Protein AF-A0A8B1NTK6-F1 (afdb_monomer_lite)

Organism: NCBI:txid1160718

InterPro domains:
  IPR002480 DAHP synthetase, class II [PF01474] (18-106)
  IPR002480 DAHP synthetase, class II [PTHR21337] (19-106)
  IPR013785 Aldolase-type TIM barrel [G3DSA:3.20.20.70] (2-106)

pLDDT: mean 87.65, std 17.11, range [37.69, 98.69]

Radius of gyration: 18.96 Å; chains: 1; bounding box: 53×49×34 Å

Foldseek 3Di:
DDDPDPPPDVPPDPDPPDDDDDWDEEECPDVVQQVVQWDQDPPPRAIARNPTQEYEHEDDPPQLVPPSLVVLLRHPHHYYYDDDPPRDPVNVVSSCCRNPVPPDDD

Sequence (106 aa):
MDRIRALTSPHCQSHVEGDAEFHVSHEALLLDYESALVRTDSDTGRHYAGSGHMVWIGERPGQIDGAHINFAAHIANPVAVKGGPEASADELLALTDIVDPFQEPG

Structure (mmCIF, N/CA/C/O backbone):
data_AF-A0A8B1NTK6-F1
#
_entry.id   AF-A0A8B1NTK6-F1
#
loop_
_atom_site.group_PDB
_atom_site.id
_atom_site.type_symbol
_atom_site.label_atom_id
_atom_site.label_alt_id
_atom_site.label_comp_id
_atom_site.label_asym_id
_atom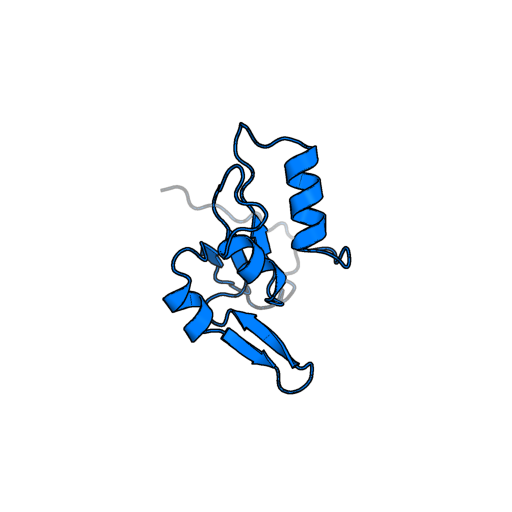_site.label_entity_id
_atom_site.label_seq_id
_atom_site.pdbx_PDB_ins_code
_atom_site.Cartn_x
_atom_site.Cartn_y
_atom_site.Cartn_z
_atom_site.occupancy
_atom_site.B_iso_or_equiv
_atom_site.auth_seq_id
_atom_site.auth_comp_id
_atom_site.auth_asym_id
_atom_site.auth_atom_id
_atom_site.pdbx_PDB_model_num
ATOM 1 N N . MET A 1 1 ? 22.247 33.578 5.296 1.00 40.03 1 MET A N 1
ATOM 2 C CA . MET A 1 1 ? 22.149 32.212 4.740 1.00 40.03 1 MET A CA 1
ATOM 3 C C . MET A 1 1 ? 22.941 31.301 5.657 1.00 40.03 1 MET A C 1
ATOM 5 O O . MET A 1 1 ? 24.139 31.130 5.461 1.00 40.03 1 MET A O 1
ATOM 9 N N . ASP A 1 2 ? 22.284 30.839 6.720 1.00 37.69 2 ASP A N 1
ATOM 10 C CA . ASP A 1 2 ? 22.874 29.956 7.725 1.00 37.69 2 ASP A CA 1
ATOM 11 C C . ASP A 1 2 ? 23.158 28.591 7.102 1.00 37.69 2 ASP A C 1
ATOM 13 O O . ASP A 1 2 ? 22.256 27.918 6.604 1.00 37.69 2 ASP A O 1
ATOM 17 N N . ARG A 1 3 ? 24.431 28.199 7.094 1.00 48.06 3 ARG A N 1
ATOM 18 C CA . ARG A 1 3 ? 24.835 26.832 6.774 1.00 48.06 3 ARG A CA 1
ATOM 19 C C . ARG A 1 3 ? 24.664 26.006 8.040 1.00 48.06 3 ARG A C 1
ATOM 21 O O . ARG A 1 3 ? 25.276 26.334 9.054 1.00 48.06 3 ARG A O 1
ATOM 28 N N . ILE A 1 4 ? 23.875 24.935 7.970 1.00 54.84 4 ILE A N 1
ATOM 29 C CA . ILE A 1 4 ? 23.846 23.888 8.997 1.00 54.84 4 ILE A CA 1
ATOM 30 C C . ILE A 1 4 ? 25.291 23.410 9.186 1.00 54.84 4 ILE A C 1
ATOM 32 O O . ILE A 1 4 ? 25.890 22.801 8.300 1.00 54.84 4 ILE A O 1
ATOM 36 N N . ARG A 1 5 ? 25.889 23.787 10.316 1.00 47.78 5 ARG A N 1
ATOM 37 C CA . ARG A 1 5 ? 27.261 23.447 10.679 1.00 47.78 5 ARG A CA 1
ATOM 38 C C . ARG A 1 5 ? 27.220 22.041 11.266 1.00 47.78 5 ARG A C 1
ATOM 40 O O . ARG A 1 5 ? 26.752 21.867 12.387 1.00 47.78 5 ARG A O 1
ATOM 47 N N . ALA A 1 6 ? 27.675 21.048 10.505 1.00 57.31 6 ALA A N 1
ATOM 48 C CA . ALA A 1 6 ? 27.889 19.709 11.036 1.00 57.31 6 ALA A CA 1
ATOM 49 C C . ALA A 1 6 ? 28.854 19.802 12.231 1.00 57.31 6 ALA A C 1
ATOM 51 O O . ALA A 1 6 ? 29.972 20.311 12.112 1.00 57.31 6 ALA A O 1
ATOM 52 N N . LEU A 1 7 ? 28.390 19.369 13.401 1.00 47.84 7 LEU A N 1
ATOM 53 C CA . LEU A 1 7 ? 29.192 19.254 14.612 1.00 47.84 7 LEU A CA 1
ATOM 54 C C . LEU A 1 7 ? 30.106 18.033 14.473 1.00 47.84 7 LEU A C 1
ATOM 56 O O . LEU A 1 7 ? 29.787 16.951 14.951 1.00 47.84 7 LEU A O 1
ATOM 60 N N . THR A 1 8 ? 31.257 18.186 13.823 1.00 52.97 8 THR A N 1
ATOM 61 C CA . THR A 1 8 ? 32.306 17.160 13.871 1.00 52.97 8 THR A CA 1
ATOM 62 C C . THR A 1 8 ? 33.137 17.360 15.136 1.00 52.97 8 THR A C 1
ATOM 64 O O . THR A 1 8 ? 34.073 18.160 15.170 1.00 52.97 8 THR A O 1
ATOM 67 N N . SER A 1 9 ? 32.749 16.663 16.205 1.00 45.69 9 SER A N 1
ATOM 68 C CA . SER A 1 9 ? 33.562 16.478 17.414 1.00 45.69 9 SER A CA 1
ATOM 69 C C . SER A 1 9 ? 34.772 15.573 17.101 1.00 45.69 9 SER A C 1
ATOM 71 O O . SER A 1 9 ? 34.604 14.624 16.336 1.00 45.69 9 SER A O 1
ATOM 73 N N . PRO A 1 10 ? 35.968 15.787 17.692 1.00 48.53 10 PRO A N 1
ATOM 74 C CA . PRO A 1 10 ? 37.183 15.012 17.393 1.00 48.53 10 PRO A CA 1
ATOM 75 C C . PRO A 1 10 ? 37.135 13.524 17.797 1.00 48.53 10 PRO A C 1
ATOM 77 O O . PRO A 1 10 ? 38.098 12.796 17.568 1.00 48.53 10 PRO A O 1
ATOM 80 N N . HIS A 1 11 ? 36.031 13.057 18.386 1.00 52.19 11 HIS A N 1
ATOM 81 C CA . HIS A 1 11 ? 35.753 11.634 18.619 1.00 52.19 11 HIS A CA 1
ATOM 82 C C . HIS A 1 11 ? 34.881 10.983 17.536 1.00 52.19 11 HIS A C 1
ATOM 84 O O . HIS A 1 11 ? 34.687 9.772 17.566 1.00 52.19 11 HIS A O 1
ATOM 90 N N . CYS A 1 12 ? 34.380 11.754 16.569 1.00 49.28 12 CYS A N 1
ATOM 91 C CA . CYS A 1 12 ? 33.640 11.230 15.429 1.00 49.28 12 CYS A CA 1
ATOM 92 C C . CYS A 1 12 ? 34.644 10.840 14.338 1.00 49.28 12 CYS A C 1
ATOM 94 O O . CYS A 1 12 ? 34.977 11.634 13.458 1.00 49.28 12 CYS A O 1
ATOM 96 N N . GLN A 1 13 ? 35.206 9.635 14.454 1.00 48.84 13 GLN A N 1
ATOM 97 C CA . GLN A 1 13 ? 35.881 9.007 13.323 1.00 48.84 13 GLN A CA 1
ATOM 98 C C . GLN A 1 13 ? 34.843 8.888 12.206 1.00 48.84 13 GLN A C 1
ATOM 100 O O . GLN A 1 13 ? 33.779 8.318 12.436 1.00 48.84 13 GLN A O 1
ATOM 105 N N . SER A 1 14 ? 35.127 9.431 11.021 1.00 52.66 14 SER A N 1
ATOM 106 C CA . SER A 1 14 ? 34.310 9.172 9.839 1.00 52.66 14 SER A CA 1
ATOM 107 C C . SER A 1 14 ? 34.492 7.702 9.482 1.00 52.66 14 SER A C 1
ATOM 109 O O . SER A 1 14 ? 35.407 7.334 8.740 1.00 52.66 14 SER A O 1
ATOM 111 N N . HIS A 1 15 ? 33.661 6.848 10.074 1.00 55.12 15 HIS A N 1
ATOM 112 C CA . HIS A 1 15 ? 33.384 5.551 9.495 1.00 55.12 15 HIS A CA 1
ATOM 113 C C . HIS A 1 15 ? 32.960 5.826 8.049 1.00 55.12 15 HIS A C 1
ATOM 115 O O . HIS A 1 15 ? 32.283 6.824 7.785 1.00 55.12 15 HIS A O 1
ATOM 121 N N . VAL A 1 16 ? 33.386 5.000 7.098 1.00 57.84 16 VAL A N 1
ATOM 122 C CA . VAL A 1 16 ? 32.715 4.995 5.797 1.00 57.84 16 VAL A CA 1
ATOM 123 C C . VAL A 1 16 ? 31.341 4.384 6.073 1.00 57.84 16 VAL A C 1
ATOM 125 O O . VAL A 1 16 ? 31.152 3.180 5.945 1.00 57.84 16 VAL A O 1
ATOM 128 N N . GLU A 1 17 ? 30.427 5.188 6.613 1.00 63.09 17 GLU A N 1
ATOM 129 C CA . GLU A 1 17 ? 29.007 4.872 6.633 1.00 63.09 17 GLU A CA 1
ATOM 130 C C . GLU A 1 17 ? 28.607 4.840 5.159 1.00 63.09 17 GLU A C 1
ATOM 132 O O . GLU A 1 17 ? 28.957 5.760 4.418 1.00 63.09 17 GLU A O 1
ATOM 137 N N . GLY A 1 18 ? 28.039 3.717 4.712 1.00 63.59 18 GLY A N 1
ATOM 138 C CA . GLY A 1 18 ? 27.765 3.464 3.297 1.00 63.59 18 GLY A CA 1
ATOM 139 C C . GLY A 1 18 ? 27.012 4.612 2.621 1.00 63.59 18 GLY A C 1
ATOM 140 O O . GLY A 1 18 ? 26.407 5.456 3.287 1.00 63.59 18 GLY A O 1
ATOM 141 N N . ASP A 1 19 ? 27.060 4.647 1.289 1.00 80.44 19 ASP A N 1
ATOM 142 C CA . ASP A 1 19 ? 26.303 5.628 0.510 1.00 80.44 19 ASP A CA 1
ATOM 143 C C . ASP A 1 19 ? 24.839 5.672 0.978 1.00 80.44 19 ASP A C 1
ATOM 145 O O . ASP A 1 19 ? 24.230 4.640 1.261 1.00 80.44 19 ASP A O 1
ATOM 149 N N . ALA A 1 20 ? 24.274 6.877 1.083 1.00 87.88 20 ALA A N 1
ATOM 150 C CA . ALA A 1 20 ? 22.886 7.040 1.493 1.00 87.88 20 ALA A CA 1
ATOM 151 C C . ALA A 1 20 ? 21.946 6.364 0.481 1.00 87.88 20 ALA A C 1
ATOM 153 O O . ALA A 1 20 ? 21.977 6.679 -0.712 1.00 87.88 20 ALA A O 1
ATOM 154 N N . GLU A 1 21 ? 21.085 5.472 0.966 1.00 92.06 21 GLU A N 1
ATOM 155 C CA . GLU A 1 21 ? 20.043 4.843 0.159 1.00 92.06 21 GLU A CA 1
ATOM 156 C C . GLU A 1 21 ? 18.808 5.747 0.089 1.00 92.06 21 GLU A C 1
ATOM 158 O O . GLU A 1 21 ? 18.359 6.315 1.087 1.00 92.06 21 GLU A O 1
ATOM 163 N N . PHE A 1 22 ? 18.255 5.894 -1.115 1.00 94.81 22 PHE A N 1
ATOM 164 C CA . PHE A 1 22 ? 17.042 6.668 -1.353 1.00 94.81 22 PHE A CA 1
ATOM 165 C C . PHE A 1 22 ? 15.951 5.757 -1.893 1.00 94.81 22 PHE A C 1
ATOM 167 O O . PHE A 1 22 ? 16.154 5.032 -2.867 1.00 94.81 22 PHE A O 1
ATOM 174 N N . HIS A 1 23 ? 14.768 5.861 -1.296 1.00 96.50 23 HIS A N 1
ATOM 175 C CA . HIS A 1 23 ? 13.584 5.121 -1.707 1.00 96.50 23 HIS A CA 1
ATOM 176 C C . HIS A 1 23 ? 12.512 6.070 -2.238 1.00 96.50 23 HIS A C 1
ATOM 178 O O . HIS A 1 23 ? 12.473 7.257 -1.912 1.00 96.50 23 HIS A O 1
ATOM 184 N N . VAL A 1 24 ? 11.630 5.521 -3.065 1.00 97.94 24 VAL A N 1
ATOM 185 C CA . VAL A 1 24 ? 10.510 6.237 -3.685 1.00 97.94 24 VAL A CA 1
ATOM 186 C C . VAL A 1 24 ? 9.210 5.641 -3.177 1.00 97.94 24 VAL A C 1
ATOM 188 O O . VAL A 1 24 ? 9.062 4.417 -3.180 1.00 97.94 24 VAL A O 1
ATOM 191 N N . SER A 1 25 ? 8.282 6.508 -2.781 1.00 98.38 25 SER A N 1
ATOM 192 C CA . SER A 1 25 ? 6.921 6.139 -2.412 1.00 98.38 25 SER A CA 1
ATOM 193 C C . SER A 1 25 ? 5.893 7.121 -2.962 1.00 98.38 25 SER A C 1
ATOM 195 O O . SER A 1 25 ? 6.193 8.293 -3.211 1.00 98.38 25 SER A O 1
ATOM 197 N N . HIS A 1 26 ? 4.669 6.635 -3.158 1.00 98.69 26 HIS A N 1
ATOM 198 C CA . HIS A 1 26 ? 3.528 7.412 -3.642 1.00 98.69 26 HIS A CA 1
ATOM 199 C C . HIS A 1 26 ? 2.199 6.770 -3.210 1.00 98.69 26 HIS A C 1
ATOM 201 O O . HIS A 1 26 ? 2.158 5.638 -2.718 1.00 98.69 26 HIS A O 1
ATOM 207 N N . GLU A 1 27 ? 1.098 7.505 -3.382 1.00 98.62 27 GLU A N 1
ATOM 208 C CA . GLU A 1 27 ? -0.242 6.960 -3.169 1.00 98.62 27 GLU A CA 1
ATOM 209 C C . GLU A 1 27 ? -0.600 6.041 -4.331 1.00 98.62 27 GLU A C 1
ATOM 211 O O . GLU A 1 27 ? -0.628 6.506 -5.473 1.00 98.62 27 GLU A O 1
ATOM 216 N N . ALA A 1 28 ? -0.951 4.786 -4.049 1.00 98.31 28 ALA A N 1
ATOM 217 C CA . ALA A 1 28 ? -1.430 3.823 -5.041 1.00 98.31 28 ALA A CA 1
ATOM 218 C C . ALA A 1 28 ? -2.859 4.169 -5.506 1.00 98.31 28 ALA A C 1
ATOM 220 O O . ALA A 1 28 ? -3.804 3.410 -5.324 1.00 98.31 28 ALA A O 1
ATOM 221 N N . LEU A 1 29 ? -3.053 5.369 -6.053 1.00 97.50 29 LEU A N 1
ATOM 222 C CA . LEU A 1 29 ? -4.364 5.954 -6.317 1.00 97.50 29 LEU A CA 1
ATOM 223 C C . LEU A 1 29 ? -4.999 5.398 -7.598 1.00 97.50 29 LEU A C 1
ATOM 225 O O . LEU A 1 29 ? -6.178 5.040 -7.597 1.00 97.50 29 LEU A O 1
ATOM 229 N N . LEU A 1 30 ? -4.229 5.335 -8.686 1.00 98.06 30 LEU A N 1
ATOM 230 C CA . LEU A 1 30 ? -4.702 4.928 -10.009 1.00 98.06 30 LEU A CA 1
ATOM 231 C C . LEU A 1 30 ? -4.442 3.434 -10.227 1.00 98.06 30 LEU A C 1
ATOM 233 O O . LEU A 1 30 ? -3.380 3.055 -10.707 1.00 98.06 30 LEU A O 1
ATOM 237 N N . LEU A 1 31 ? -5.414 2.577 -9.909 1.00 98.00 31 LEU A N 1
ATOM 238 C CA . LEU A 1 31 ? -5.214 1.120 -9.948 1.00 98.00 31 LEU A CA 1
ATOM 239 C C . LEU A 1 31 ? -4.867 0.568 -11.340 1.00 98.00 31 LEU A C 1
ATOM 241 O O . LEU A 1 31 ? -4.143 -0.420 -11.427 1.00 98.00 31 LEU A O 1
ATOM 245 N N . ASP A 1 32 ? -5.300 1.214 -12.424 1.00 98.44 32 ASP A N 1
ATOM 246 C CA . ASP A 1 32 ? -4.889 0.828 -13.784 1.00 98.44 32 ASP A CA 1
ATOM 247 C C . ASP A 1 32 ? -3.384 1.043 -14.009 1.00 98.44 32 ASP A C 1
ATOM 249 O O . ASP A 1 32 ? -2.727 0.248 -14.678 1.00 98.44 32 ASP A O 1
ATOM 253 N N . TYR A 1 33 ? -2.822 2.100 -13.417 1.00 98.56 33 TYR A N 1
ATOM 254 C CA . TYR A 1 33 ? -1.384 2.359 -13.446 1.00 98.56 33 TYR A CA 1
ATOM 255 C C . TYR A 1 33 ? -0.635 1.378 -12.540 1.00 98.56 33 TYR A C 1
ATOM 257 O O . TYR A 1 33 ? 0.344 0.767 -12.968 1.00 98.56 33 TYR A O 1
ATOM 265 N N . GLU A 1 34 ? -1.121 1.183 -11.313 1.00 98.69 34 GLU A N 1
ATOM 266 C CA . GLU A 1 34 ? -0.468 0.306 -10.339 1.00 98.69 34 GLU A CA 1
ATOM 267 C C . GLU A 1 34 ? -0.452 -1.156 -10.797 1.00 98.69 34 GLU A C 1
ATOM 269 O O . GLU A 1 34 ? 0.601 -1.793 -10.819 1.00 98.69 34 GLU A O 1
ATOM 274 N N . SER A 1 35 ? -1.597 -1.680 -11.242 1.00 97.69 35 SER A N 1
ATOM 275 C CA . SER A 1 35 ? -1.726 -3.071 -11.692 1.00 97.69 35 SER A CA 1
ATOM 276 C C . SER A 1 35 ? -0.866 -3.379 -12.921 1.00 97.69 35 SER A C 1
ATOM 278 O O . SER A 1 35 ? -0.251 -4.443 -12.986 1.00 97.69 35 SER A O 1
ATOM 280 N N . ALA A 1 36 ? -0.736 -2.438 -13.863 1.00 98.44 36 ALA A N 1
ATOM 281 C CA . ALA A 1 36 ? 0.131 -2.594 -15.033 1.00 98.44 36 ALA A CA 1
ATOM 282 C C . ALA A 1 36 ? 1.627 -2.691 -14.667 1.00 98.44 36 ALA A C 1
ATOM 284 O O . ALA A 1 36 ? 2.437 -3.259 -15.415 1.00 98.44 36 ALA A O 1
ATOM 285 N N . LEU A 1 37 ? 2.014 -2.142 -13.513 1.00 98.44 37 LEU A N 1
ATOM 286 C CA . LEU A 1 37 ? 3.385 -2.147 -13.011 1.00 98.44 37 LEU A CA 1
ATOM 287 C C . LEU A 1 37 ? 3.659 -3.251 -11.988 1.00 98.44 37 LEU A C 1
ATOM 289 O O . LEU A 1 37 ? 4.801 -3.379 -11.544 1.00 98.44 37 LEU A O 1
ATOM 293 N N . VAL A 1 38 ? 2.678 -4.101 -11.673 1.00 98.56 38 VAL A N 1
ATOM 294 C CA . VAL A 1 38 ? 2.918 -5.287 -10.847 1.00 98.56 38 VAL A CA 1
ATOM 295 C C . VAL A 1 38 ? 3.876 -6.238 -11.564 1.00 98.56 38 VAL A C 1
ATOM 297 O O . VAL A 1 38 ? 3.764 -6.498 -12.768 1.00 98.56 38 VAL A O 1
ATOM 300 N N . ARG A 1 39 ? 4.855 -6.749 -10.821 1.00 98.19 39 ARG A N 1
ATOM 301 C CA . ARG A 1 39 ? 5.812 -7.760 -11.273 1.00 98.19 39 ARG A CA 1
ATOM 302 C C . ARG A 1 39 ? 5.764 -8.951 -10.335 1.00 98.19 39 ARG A C 1
ATOM 304 O O . ARG A 1 39 ? 5.603 -8.786 -9.132 1.00 98.19 39 ARG A O 1
ATOM 311 N N . THR A 1 40 ? 5.905 -10.139 -10.903 1.00 98.31 40 THR A N 1
ATOM 312 C CA . THR A 1 40 ? 6.023 -11.376 -10.134 1.00 98.31 40 THR A CA 1
ATOM 313 C C . THR A 1 40 ? 7.495 -11.704 -9.983 1.00 98.31 40 THR A C 1
ATOM 315 O O . THR A 1 40 ? 8.205 -11.811 -10.984 1.00 98.31 40 THR A O 1
ATOM 318 N N . ASP A 1 41 ? 7.939 -11.851 -8.744 1.00 97.06 41 ASP A N 1
ATOM 319 C CA . ASP A 1 41 ? 9.264 -12.370 -8.439 1.00 97.06 41 ASP A CA 1
ATOM 320 C C . ASP A 1 41 ? 9.350 -13.847 -8.853 1.00 97.06 41 ASP A C 1
ATOM 322 O O . ASP A 1 41 ? 8.471 -14.644 -8.517 1.00 97.06 41 ASP A O 1
ATOM 326 N N . SER A 1 42 ? 10.378 -14.218 -9.620 1.00 96.88 42 SER A N 1
ATOM 327 C CA . SER A 1 42 ? 10.486 -15.570 -10.188 1.00 96.88 42 SER A CA 1
ATOM 328 C C . SER A 1 42 ? 10.765 -16.644 -9.145 1.00 96.88 42 SER A C 1
ATOM 330 O O . SER A 1 42 ? 10.420 -17.804 -9.368 1.00 96.88 42 SER A O 1
ATOM 332 N N . ASP A 1 43 ? 11.386 -16.262 -8.031 1.00 97.31 43 ASP A N 1
ATOM 333 C CA . ASP A 1 43 ? 11.917 -17.201 -7.049 1.00 97.31 43 ASP A CA 1
ATOM 334 C C . ASP A 1 43 ? 10.880 -17.494 -5.959 1.00 97.31 43 ASP A C 1
ATOM 336 O O . ASP A 1 43 ? 10.697 -18.641 -5.552 1.00 97.31 43 ASP A O 1
ATOM 340 N N . THR A 1 44 ? 10.158 -16.465 -5.515 1.00 96.81 44 THR A N 1
ATOM 341 C CA . THR A 1 44 ? 9.140 -16.550 -4.457 1.00 96.81 44 THR A CA 1
ATOM 342 C C . THR A 1 44 ? 7.710 -16.608 -4.991 1.00 96.81 44 THR A C 1
ATOM 344 O O . THR A 1 44 ? 6.801 -16.997 -4.259 1.00 96.81 44 THR A O 1
ATOM 347 N N . GLY A 1 45 ? 7.480 -16.195 -6.241 1.00 97.25 45 GLY A N 1
ATOM 348 C CA . GLY A 1 45 ? 6.142 -16.040 -6.814 1.00 97.25 45 GLY A CA 1
ATOM 349 C C . GLY A 1 45 ? 5.348 -14.855 -6.249 1.00 97.25 45 GLY A C 1
ATOM 350 O O . GLY A 1 45 ? 4.184 -14.689 -6.610 1.00 97.25 45 GLY A O 1
ATOM 351 N N . ARG A 1 46 ? 5.943 -14.031 -5.373 1.00 97.25 46 ARG A N 1
ATOM 352 C CA . ARG A 1 46 ? 5.279 -12.864 -4.776 1.00 97.25 46 ARG A CA 1
ATOM 353 C C . ARG A 1 46 ? 5.104 -11.751 -5.804 1.00 97.25 46 ARG A C 1
ATOM 355 O O . ARG A 1 46 ? 5.926 -11.569 -6.703 1.00 97.25 46 ARG A O 1
ATOM 362 N N . HIS A 1 47 ? 4.038 -10.979 -5.642 1.00 98.25 47 HIS A N 1
ATOM 363 C CA . HIS A 1 47 ? 3.758 -9.821 -6.479 1.00 98.25 47 HIS A CA 1
ATOM 364 C C . HIS A 1 47 ? 4.289 -8.552 -5.824 1.00 98.25 47 HIS A C 1
ATOM 366 O O . HIS A 1 47 ? 4.039 -8.315 -4.650 1.00 98.25 47 HIS A O 1
ATOM 372 N N . TYR A 1 48 ? 4.976 -7.713 -6.588 1.00 98.44 48 TYR A N 1
ATOM 373 C CA . TYR A 1 48 ? 5.460 -6.413 -6.139 1.00 98.44 48 TYR A CA 1
ATOM 374 C C . TYR A 1 48 ? 4.919 -5.318 -7.053 1.00 98.44 48 TYR A C 1
ATOM 376 O O . TYR A 1 48 ? 4.971 -5.445 -8.278 1.00 98.44 48 TYR A O 1
ATOM 384 N N . ALA A 1 49 ? 4.432 -4.227 -6.470 1.00 98.31 49 ALA A N 1
ATOM 385 C CA . ALA A 1 49 ? 4.178 -2.984 -7.176 1.00 98.31 49 ALA A CA 1
ATOM 386 C C . ALA A 1 49 ? 5.524 -2.384 -7.609 1.00 98.31 49 ALA A C 1
ATOM 388 O O . ALA A 1 49 ? 6.266 -1.839 -6.795 1.00 98.31 49 ALA A O 1
ATOM 389 N N . GLY A 1 50 ? 5.858 -2.489 -8.899 1.00 98.00 50 GLY A N 1
ATOM 390 C CA . GLY A 1 50 ? 7.107 -1.954 -9.456 1.00 98.00 50 GLY A CA 1
ATOM 391 C C . GLY A 1 50 ? 7.127 -0.429 -9.611 1.00 98.00 50 GLY A C 1
ATOM 392 O O . GLY A 1 50 ? 8.088 0.123 -10.138 1.00 98.00 50 GLY A O 1
ATOM 393 N N . SER A 1 51 ? 6.058 0.251 -9.200 1.00 98.12 51 SER A N 1
ATOM 394 C CA . SER A 1 51 ? 5.889 1.702 -9.257 1.00 98.12 51 SER A CA 1
ATOM 395 C C . SER A 1 51 ? 6.613 2.440 -8.122 1.00 98.12 51 SER A C 1
ATOM 397 O O . SER A 1 51 ? 6.899 3.627 -8.267 1.00 98.12 51 SER A O 1
ATOM 399 N N . GLY A 1 52 ? 6.928 1.761 -7.013 1.00 97.75 52 GLY A N 1
ATOM 400 C CA . GLY A 1 52 ? 7.574 2.344 -5.837 1.00 97.75 52 GLY A CA 1
ATOM 401 C C . GLY A 1 52 ? 8.174 1.278 -4.919 1.00 97.75 52 GLY A C 1
ATOM 402 O O . GLY A 1 52 ? 7.877 0.095 -5.039 1.00 97.75 52 GLY A O 1
ATOM 403 N N . HIS A 1 53 ? 9.030 1.696 -3.989 1.00 98.19 53 HIS A N 1
ATOM 404 C CA . HIS A 1 53 ? 9.586 0.794 -2.973 1.00 98.19 53 HIS A CA 1
ATOM 405 C C . HIS A 1 53 ? 8.545 0.509 -1.888 1.00 98.19 53 HIS A C 1
ATOM 407 O O . HIS A 1 53 ? 8.386 -0.627 -1.460 1.00 98.19 53 HIS A O 1
ATOM 413 N N . MET A 1 54 ? 7.797 1.545 -1.516 1.00 98.25 54 MET A N 1
ATOM 414 C CA . MET A 1 54 ? 6.654 1.512 -0.612 1.00 98.25 54 MET A CA 1
ATOM 415 C C . MET A 1 54 ? 5.511 2.276 -1.275 1.00 98.25 54 MET A C 1
ATOM 417 O O . MET A 1 54 ? 5.751 3.268 -1.964 1.00 98.25 54 MET A O 1
ATO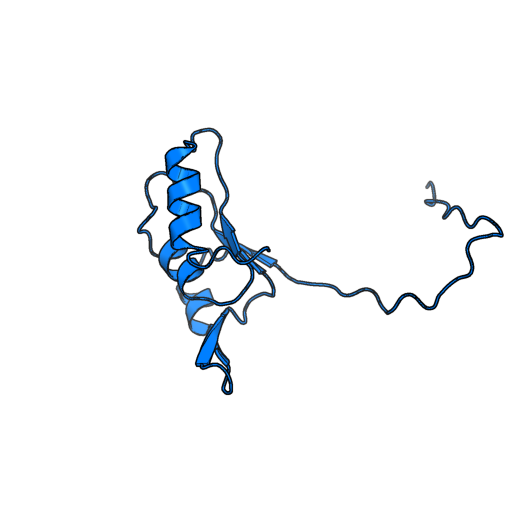M 421 N N . VAL A 1 55 ? 4.275 1.838 -1.070 1.00 98.50 55 VAL A N 1
ATOM 422 C CA . VAL A 1 55 ? 3.086 2.567 -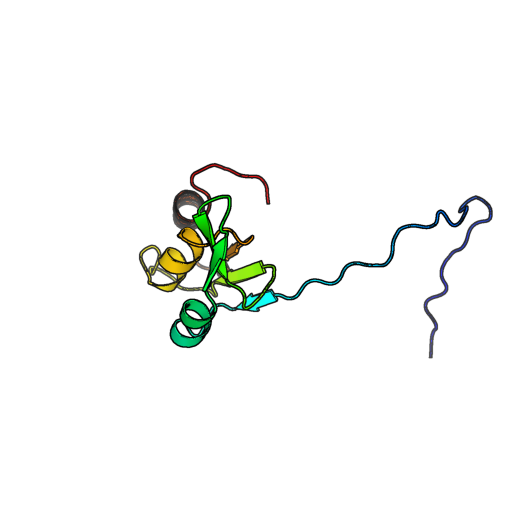1.531 1.00 98.50 55 VAL A CA 1
ATOM 423 C C . VAL A 1 55 ? 2.110 2.752 -0.380 1.00 98.50 55 VAL A C 1
ATOM 425 O O . VAL A 1 55 ? 2.077 1.944 0.547 1.00 98.50 55 VAL A O 1
ATOM 428 N N . TRP A 1 56 ? 1.299 3.808 -0.422 1.00 98.38 56 TRP A N 1
ATOM 429 C CA . TRP A 1 56 ? 0.246 3.992 0.577 1.00 98.38 56 TRP A CA 1
ATOM 430 C C . TRP A 1 56 ? -1.147 4.047 -0.033 1.00 98.38 56 TRP A C 1
ATOM 432 O O . TRP A 1 56 ? -1.342 4.458 -1.179 1.00 98.38 56 TRP A O 1
ATOM 442 N N . ILE A 1 57 ? -2.130 3.672 0.780 1.00 97.75 57 ILE A N 1
ATOM 443 C CA . ILE A 1 57 ? -3.547 3.866 0.509 1.00 97.75 57 ILE A CA 1
ATOM 444 C C . ILE A 1 57 ? -4.006 5.118 1.256 1.00 97.75 57 ILE A C 1
ATOM 446 O O . ILE A 1 57 ? -3.802 5.250 2.466 1.00 97.75 57 ILE A O 1
ATOM 450 N N . GLY A 1 58 ? -4.583 6.073 0.522 1.00 95.50 58 GLY A N 1
ATOM 451 C CA . GLY A 1 58 ? -5.220 7.252 1.106 1.00 95.50 58 GLY A CA 1
ATOM 452 C C . GLY A 1 58 ? -6.406 6.896 2.008 1.00 95.50 58 GLY A C 1
ATOM 453 O O . GLY A 1 58 ? -6.833 5.747 2.081 1.00 95.50 58 GLY A O 1
ATOM 454 N N . GLU A 1 59 ? -6.950 7.898 2.693 1.00 90.94 59 GLU A N 1
ATOM 455 C CA . GLU A 1 59 ? -8.105 7.708 3.572 1.00 90.94 59 GLU A CA 1
ATOM 456 C C . GLU A 1 59 ? -9.341 7.307 2.751 1.00 90.94 59 GLU A C 1
ATOM 458 O O . GLU A 1 59 ? -9.680 7.965 1.762 1.00 90.94 59 GLU A O 1
ATOM 463 N N . ARG A 1 60 ? -10.003 6.213 3.148 1.00 85.50 60 ARG A N 1
ATOM 464 C CA . ARG A 1 60 ? -11.167 5.639 2.452 1.00 85.50 60 ARG A CA 1
ATOM 465 C C . ARG A 1 60 ? -12.180 5.065 3.456 1.00 85.50 60 ARG A C 1
ATOM 467 O O . ARG A 1 60 ? -12.261 3.844 3.596 1.00 85.50 60 ARG A O 1
ATOM 474 N N . PRO A 1 61 ? -12.944 5.916 4.164 1.00 80.75 61 PRO A N 1
ATOM 475 C CA . PRO A 1 61 ? -13.814 5.473 5.250 1.00 80.75 61 PRO A CA 1
ATOM 476 C C . PRO A 1 61 ? -14.864 4.473 4.759 1.00 80.75 61 PRO A C 1
ATOM 478 O O . PRO A 1 61 ? -15.542 4.719 3.758 1.00 80.75 61 PRO A O 1
ATOM 481 N N . GLY A 1 62 ? -14.992 3.341 5.454 1.00 82.31 62 GLY A N 1
ATOM 482 C CA . GLY A 1 62 ? -15.984 2.312 5.127 1.00 82.31 62 GLY A CA 1
ATOM 483 C C . GLY A 1 62 ? -15.714 1.524 3.838 1.00 82.31 62 GLY A C 1
ATOM 484 O O . GLY A 1 62 ? -16.614 0.838 3.362 1.00 82.31 62 GLY A O 1
ATOM 485 N N . GLN A 1 63 ? -14.505 1.606 3.267 1.00 88.44 63 GLN A N 1
ATOM 486 C CA . GLN A 1 63 ? -14.088 0.832 2.086 1.00 88.44 63 GLN A CA 1
ATOM 487 C C . GLN A 1 63 ? -13.009 -0.203 2.430 1.00 88.44 63 GLN A C 1
ATOM 489 O O . GLN A 1 63 ? -12.024 -0.356 1.704 1.00 88.44 63 GLN A O 1
ATOM 494 N N . ILE A 1 64 ? -13.180 -0.899 3.552 1.00 91.38 64 ILE A N 1
ATOM 495 C CA . ILE A 1 64 ? -12.219 -1.895 4.041 1.00 91.38 64 ILE A CA 1
ATOM 496 C C . ILE A 1 64 ? -12.061 -3.093 3.085 1.00 91.38 64 ILE A C 1
ATOM 498 O O . ILE A 1 64 ? -10.990 -3.677 2.991 1.00 91.38 64 ILE A O 1
ATOM 502 N N . ASP A 1 65 ? -13.100 -3.410 2.314 1.00 91.88 65 ASP A N 1
ATOM 503 C CA . ASP A 1 65 ? -13.125 -4.415 1.245 1.00 91.88 65 ASP A CA 1
ATOM 504 C C . ASP A 1 65 ? -12.920 -3.799 -0.156 1.00 91.88 65 ASP A C 1
ATOM 506 O O . ASP A 1 65 ? -13.120 -4.447 -1.187 1.00 91.88 65 ASP A O 1
ATOM 510 N N . GLY A 1 66 ? -12.523 -2.525 -0.207 1.00 95.19 66 GLY A N 1
ATOM 511 C CA . GLY A 1 66 ? -12.343 -1.774 -1.439 1.00 95.19 66 GLY A CA 1
ATOM 512 C C . GLY A 1 66 ? -11.152 -2.251 -2.268 1.00 95.19 66 GLY A C 1
ATOM 513 O O . GLY A 1 66 ? -10.184 -2.826 -1.768 1.00 95.19 66 GLY A O 1
ATOM 514 N N . ALA A 1 67 ? -11.183 -1.928 -3.563 1.00 97.00 67 ALA A N 1
ATOM 515 C CA . ALA A 1 67 ? -10.167 -2.359 -4.525 1.00 97.00 67 ALA A CA 1
ATOM 516 C C . ALA A 1 67 ? -8.734 -1.947 -4.136 1.00 97.00 67 ALA A C 1
ATOM 518 O O . ALA A 1 67 ? -7.791 -2.687 -4.398 1.00 97.00 67 ALA A O 1
ATOM 519 N N . HIS A 1 68 ? -8.570 -0.797 -3.480 1.00 97.56 68 HIS A N 1
ATOM 520 C CA . HIS A 1 68 ? -7.278 -0.307 -2.995 1.00 97.56 68 HIS A CA 1
ATOM 521 C C . HIS A 1 68 ? -6.715 -1.117 -1.826 1.00 97.56 68 HIS A C 1
ATOM 523 O O . HIS A 1 68 ? -5.525 -1.419 -1.828 1.00 97.56 68 HIS A O 1
ATOM 529 N N . ILE A 1 69 ? -7.552 -1.490 -0.853 1.00 97.12 69 ILE A N 1
ATOM 530 C CA . ILE A 1 69 ? -7.129 -2.348 0.264 1.00 97.12 69 ILE A CA 1
ATOM 531 C C . ILE A 1 69 ? -6.824 -3.749 -0.256 1.00 97.12 69 ILE A C 1
ATOM 533 O O . ILE A 1 69 ? -5.781 -4.311 0.064 1.00 97.12 69 ILE A O 1
ATOM 537 N N . ASN A 1 70 ? -7.673 -4.266 -1.148 1.00 97.00 70 ASN A N 1
ATOM 538 C CA . ASN A 1 70 ? -7.414 -5.532 -1.817 1.00 97.00 70 ASN A CA 1
ATOM 539 C C . ASN A 1 70 ? -6.089 -5.504 -2.595 1.00 97.00 70 ASN A C 1
ATOM 541 O O . ASN A 1 70 ? -5.323 -6.455 -2.522 1.00 97.00 70 ASN A O 1
ATOM 545 N N . PHE A 1 71 ? -5.784 -4.419 -3.312 1.00 98.00 71 PHE A N 1
ATOM 546 C CA . PHE A 1 71 ? -4.496 -4.265 -3.987 1.00 98.00 71 PHE A CA 1
ATOM 547 C C . PHE A 1 71 ? -3.324 -4.305 -2.995 1.00 98.00 71 PHE A C 1
ATOM 549 O O . PHE A 1 71 ? -2.390 -5.075 -3.204 1.00 98.00 71 PHE A O 1
ATOM 556 N N . ALA A 1 72 ? -3.397 -3.536 -1.902 1.00 97.50 72 ALA A N 1
ATOM 557 C CA . ALA A 1 72 ? -2.358 -3.506 -0.871 1.00 97.50 72 ALA A CA 1
ATOM 558 C C . ALA A 1 72 ? -2.121 -4.885 -0.231 1.00 97.50 72 ALA A C 1
ATOM 560 O O . ALA A 1 72 ? -0.975 -5.281 -0.067 1.00 97.50 72 ALA A O 1
ATOM 561 N N . ALA A 1 73 ? -3.185 -5.642 0.047 1.00 96.88 73 ALA A N 1
ATOM 562 C CA . ALA A 1 73 ? -3.103 -6.978 0.644 1.00 96.88 73 ALA A CA 1
ATOM 563 C C . ALA A 1 73 ? -2.472 -8.046 -0.276 1.00 96.88 73 ALA A C 1
ATOM 565 O O . ALA A 1 73 ? -2.101 -9.121 0.187 1.00 96.88 73 ALA A O 1
ATOM 566 N N . HIS A 1 74 ? -2.370 -7.780 -1.584 1.00 96.56 74 HIS A N 1
ATOM 567 C CA . HIS A 1 74 ? -1.860 -8.739 -2.571 1.00 96.56 74 HIS A CA 1
ATOM 568 C C . HIS A 1 74 ? -0.467 -8.399 -3.108 1.00 96.56 74 HIS A C 1
ATOM 570 O O . HIS A 1 74 ? 0.079 -9.172 -3.900 1.00 96.56 74 HIS A O 1
ATOM 576 N N . ILE A 1 75 ? 0.117 -7.273 -2.694 1.00 98.00 75 ILE A N 1
ATOM 577 C CA . ILE A 1 75 ? 1.504 -6.932 -3.006 1.00 98.00 75 ILE A CA 1
ATOM 578 C C . ILE A 1 75 ? 2.406 -7.174 -1.797 1.00 98.00 75 ILE A C 1
ATOM 580 O O . ILE A 1 75 ? 1.982 -7.129 -0.651 1.00 98.00 75 ILE A O 1
ATOM 584 N N . ALA A 1 76 ? 3.676 -7.434 -2.071 1.00 97.50 76 ALA A N 1
ATOM 585 C CA . ALA A 1 76 ? 4.701 -7.751 -1.088 1.00 97.50 76 ALA A CA 1
ATOM 586 C C . ALA A 1 76 ? 5.583 -6.549 -0.716 1.00 97.50 76 ALA A C 1
ATOM 588 O O . ALA A 1 76 ? 6.543 -6.699 0.038 1.00 97.50 76 ALA A O 1
ATOM 589 N N . ASN A 1 77 ? 5.300 -5.371 -1.274 1.00 98.06 77 ASN A N 1
ATOM 590 C CA . ASN A 1 77 ? 5.930 -4.127 -0.848 1.00 98.06 77 ASN A CA 1
ATOM 591 C C . ASN A 1 77 ? 5.523 -3.810 0.599 1.00 98.06 77 ASN A C 1
ATOM 593 O O . ASN A 1 77 ? 4.404 -4.137 0.992 1.00 98.06 77 ASN A O 1
ATOM 597 N N . PRO A 1 78 ? 6.349 -3.072 1.356 1.00 98.00 78 PRO A N 1
ATOM 598 C CA . PRO A 1 78 ? 5.853 -2.324 2.499 1.00 98.00 78 PRO A CA 1
ATOM 599 C C . PRO A 1 78 ? 4.683 -1.430 2.073 1.00 98.00 78 PRO A C 1
ATOM 601 O O . PRO A 1 78 ? 4.757 -0.732 1.052 1.00 98.00 78 PRO A O 1
ATOM 604 N N . VAL A 1 79 ? 3.613 -1.440 2.863 1.00 97.88 79 VAL A N 1
ATOM 605 C CA . VAL A 1 79 ? 2.413 -0.638 2.618 1.00 97.88 79 VAL A CA 1
ATOM 606 C C . VAL A 1 79 ? 2.062 0.204 3.835 1.00 97.88 79 VAL A C 1
ATOM 608 O O . VAL A 1 79 ? 2.348 -0.159 4.971 1.00 97.88 79 VAL A O 1
ATOM 611 N N . ALA A 1 80 ? 1.413 1.340 3.597 1.00 96.94 80 ALA A N 1
ATOM 612 C CA . ALA A 1 80 ? 0.764 2.112 4.650 1.00 96.94 80 ALA A CA 1
ATOM 613 C C . ALA A 1 80 ? -0.694 2.392 4.290 1.00 96.94 80 ALA A C 1
ATOM 615 O O . ALA A 1 80 ? -1.039 2.553 3.120 1.00 96.94 80 ALA A O 1
ATOM 616 N N . VAL A 1 81 ? -1.545 2.520 5.302 1.00 95.69 81 VAL A N 1
ATOM 617 C CA . VAL A 1 81 ? -2.934 2.958 5.141 1.00 95.69 81 VAL A CA 1
ATOM 618 C C . VAL A 1 81 ? -3.136 4.211 5.979 1.00 95.69 81 VAL A C 1
ATOM 620 O O . VAL A 1 81 ? -2.800 4.246 7.162 1.00 95.69 81 VAL A O 1
ATOM 623 N N . LYS A 1 82 ? -3.652 5.276 5.365 1.00 93.75 82 LYS A N 1
ATOM 624 C CA . LYS A 1 82 ? -3.920 6.529 6.071 1.00 93.75 82 LYS A CA 1
ATOM 625 C C . LYS A 1 82 ? -5.185 6.390 6.920 1.00 93.75 82 LYS A C 1
ATOM 627 O O . LYS A 1 82 ? -6.287 6.342 6.380 1.00 93.75 82 LYS A O 1
ATOM 632 N N . GLY A 1 83 ? -5.016 6.398 8.240 1.00 89.56 83 GLY A N 1
ATOM 633 C CA . GLY A 1 83 ? -6.109 6.599 9.190 1.00 89.56 83 GLY A CA 1
ATOM 634 C C . GLY A 1 83 ? -6.479 8.078 9.275 1.00 89.56 83 GLY A C 1
ATOM 635 O O . GLY A 1 83 ? -5.631 8.916 9.587 1.00 89.56 83 GLY A O 1
ATOM 636 N N . GLY A 1 84 ? -7.729 8.405 8.961 1.00 86.38 84 GLY A N 1
ATOM 637 C CA . GLY A 1 84 ? -8.259 9.752 9.140 1.00 86.38 84 GLY A CA 1
ATOM 638 C C . GLY A 1 84 ? -8.727 10.043 10.565 1.00 86.38 84 GLY A C 1
ATOM 639 O O . GLY A 1 84 ? -8.684 9.163 11.424 1.00 86.38 84 GLY A O 1
ATOM 640 N N . PRO A 1 85 ? -9.205 11.271 10.832 1.00 90.12 85 PRO A N 1
ATOM 641 C CA . PRO A 1 85 ? -9.650 11.681 12.167 1.00 90.12 85 PRO A CA 1
ATOM 642 C C . PRO A 1 85 ? -10.858 10.887 12.686 1.00 90.12 85 PRO A C 1
ATOM 644 O O . PRO A 1 85 ? -11.029 10.776 13.896 1.00 90.12 85 PRO A O 1
ATOM 647 N N . GLU A 1 86 ? -11.664 10.322 11.786 1.00 89.19 86 GLU A N 1
ATOM 648 C CA . GLU A 1 86 ? -12.863 9.545 12.121 1.00 89.19 86 GLU A CA 1
ATOM 649 C C . GLU A 1 86 ? -12.609 8.028 12.163 1.00 89.19 86 GLU A C 1
ATOM 651 O O . GLU A 1 86 ? -13.533 7.261 12.434 1.00 89.19 86 GLU A O 1
ATOM 656 N N . ALA A 1 87 ? -11.379 7.576 11.885 1.00 89.56 87 ALA A N 1
ATOM 657 C CA . ALA A 1 87 ? -11.054 6.154 11.883 1.00 89.56 87 ALA A CA 1
ATOM 658 C C . ALA A 1 87 ? -11.187 5.574 13.298 1.00 89.56 87 ALA A C 1
ATOM 660 O O . ALA A 1 87 ? -10.559 6.046 14.251 1.00 89.56 87 ALA A O 1
ATOM 661 N N . SER A 1 88 ? -11.999 4.528 13.436 1.00 92.06 88 SER A N 1
ATOM 662 C CA . SER A 1 88 ? -12.149 3.831 14.715 1.00 92.06 88 SER A CA 1
ATOM 663 C C . SER A 1 88 ? -10.982 2.869 14.962 1.00 92.06 88 SER A C 1
ATOM 665 O O . SER A 1 88 ? -10.371 2.362 14.024 1.00 92.06 88 SER A O 1
ATOM 667 N N . ALA A 1 89 ? -10.684 2.572 16.230 1.00 93.81 89 ALA A N 1
ATOM 668 C CA . ALA A 1 89 ? -9.667 1.575 16.571 1.00 93.81 89 ALA A CA 1
ATOM 669 C C . ALA A 1 89 ? -9.986 0.197 15.962 1.00 93.81 89 ALA A C 1
ATOM 671 O O . ALA A 1 89 ? -9.089 -0.455 15.437 1.00 93.81 89 ALA A O 1
ATOM 672 N N . ASP A 1 90 ? -11.261 -0.204 15.974 1.00 94.25 90 ASP A N 1
ATOM 673 C CA . ASP A 1 90 ? -11.712 -1.474 15.397 1.00 94.25 90 ASP A CA 1
ATOM 674 C C . ASP A 1 90 ? -11.495 -1.517 13.877 1.00 94.25 90 ASP A C 1
ATOM 676 O O . ASP A 1 90 ? -11.060 -2.534 13.345 1.00 94.25 90 ASP A O 1
ATOM 680 N N . GLU A 1 91 ? -11.736 -0.404 13.175 1.00 91.44 91 GLU A N 1
ATOM 681 C CA . GLU A 1 91 ? -11.464 -0.290 11.736 1.00 91.44 91 GLU A CA 1
ATOM 682 C C . GLU A 1 91 ? -9.965 -0.393 11.435 1.00 91.44 91 GLU A C 1
ATOM 684 O O . GLU A 1 91 ? -9.575 -1.102 10.511 1.00 91.44 91 GLU A O 1
ATOM 689 N N . LEU A 1 92 ? -9.111 0.261 12.228 1.00 91.88 92 LEU A N 1
ATOM 690 C CA . LEU A 1 92 ? -7.656 0.198 12.051 1.00 91.88 92 LEU A CA 1
ATOM 691 C C . LEU A 1 92 ? -7.092 -1.202 12.334 1.00 91.88 92 LEU A C 1
ATOM 693 O O . LEU A 1 92 ? -6.205 -1.666 11.614 1.00 91.88 92 LEU A O 1
ATOM 697 N N . LEU A 1 93 ? -7.615 -1.889 13.351 1.00 93.94 93 LEU A N 1
ATOM 698 C CA . LEU A 1 93 ? -7.251 -3.275 13.649 1.00 93.94 93 LEU A CA 1
ATOM 699 C C . LEU A 1 93 ? -7.690 -4.207 12.518 1.00 93.94 93 LEU A C 1
ATOM 701 O O . LE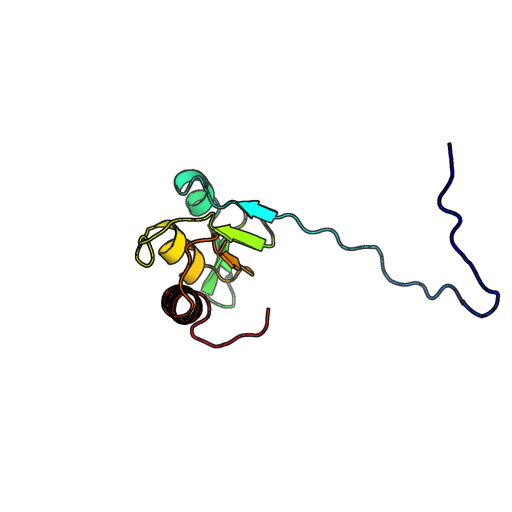U A 1 93 ? -6.872 -4.963 12.005 1.00 93.94 93 LEU A O 1
ATOM 705 N N . ALA A 1 94 ? -8.934 -4.078 12.051 1.00 94.12 94 ALA A N 1
ATOM 706 C CA . ALA A 1 94 ? -9.430 -4.866 10.929 1.00 94.12 94 ALA A CA 1
ATOM 707 C C . ALA A 1 94 ? -8.642 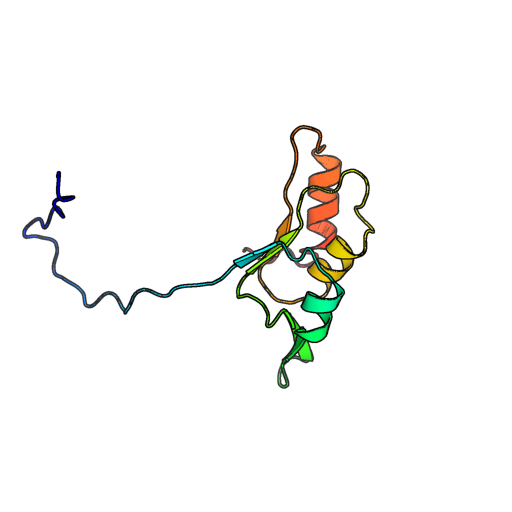-4.601 9.632 1.00 94.12 94 ALA A C 1
ATOM 709 O O . ALA A 1 94 ? -8.395 -5.524 8.861 1.00 94.12 94 ALA A O 1
ATOM 710 N N . LEU A 1 95 ? -8.212 -3.358 9.390 1.00 93.81 95 LEU A N 1
ATOM 711 C CA . LEU A 1 95 ? -7.326 -3.032 8.270 1.00 93.81 95 LEU A CA 1
ATOM 712 C C . LEU A 1 95 ? -5.981 -3.746 8.400 1.00 93.81 95 LEU A C 1
ATOM 714 O O . LEU A 1 95 ? -5.503 -4.299 7.414 1.00 93.81 95 LEU A O 1
ATOM 718 N N . THR A 1 96 ? -5.401 -3.760 9.602 1.00 93.62 96 THR A N 1
ATOM 719 C CA . THR A 1 96 ? -4.133 -4.450 9.886 1.00 93.62 96 THR A CA 1
ATOM 720 C C . THR A 1 96 ? -4.252 -5.945 9.609 1.00 93.62 96 THR A C 1
ATOM 722 O O . THR A 1 96 ? -3.419 -6.486 8.893 1.00 93.62 96 THR A O 1
ATOM 725 N N . ASP A 1 97 ? -5.333 -6.586 10.063 1.00 95.62 97 ASP A N 1
ATOM 726 C CA . ASP A 1 97 ? -5.586 -8.013 9.820 1.00 95.62 97 ASP A CA 1
ATOM 727 C C . ASP A 1 97 ? -5.662 -8.363 8.320 1.00 95.62 97 ASP A C 1
ATOM 729 O O . ASP A 1 97 ? -5.374 -9.494 7.925 1.00 95.62 97 ASP A O 1
ATOM 733 N N . ILE A 1 98 ? -6.055 -7.403 7.475 1.00 95.62 98 ILE A N 1
ATOM 734 C CA . ILE A 1 98 ? -6.161 -7.588 6.023 1.00 95.62 98 ILE A CA 1
ATOM 735 C C . ILE A 1 98 ? -4.822 -7.353 5.323 1.00 95.62 98 ILE A C 1
ATOM 737 O O . ILE A 1 98 ? -4.459 -8.131 4.441 1.00 95.62 98 ILE A O 1
ATOM 741 N N . VAL A 1 99 ? -4.116 -6.270 5.658 1.00 95.19 99 VAL A N 1
ATOM 742 C CA . VAL A 1 99 ? -2.892 -5.872 4.936 1.00 95.19 99 VAL A CA 1
ATOM 743 C C . VAL A 1 99 ? -1.625 -6.523 5.484 1.00 95.19 99 VAL A C 1
ATOM 745 O O . VAL A 1 99 ? -0.652 -6.643 4.749 1.00 95.19 99 VAL A O 1
ATOM 748 N N . ASP A 1 100 ? -1.642 -6.965 6.740 1.00 96.25 100 ASP A N 1
ATOM 749 C CA . ASP A 1 100 ? -0.543 -7.665 7.405 1.00 96.25 100 ASP A CA 1
ATOM 750 C C . ASP A 1 100 ? -1.055 -8.918 8.151 1.00 96.25 100 ASP A C 1
ATOM 752 O O . ASP A 1 100 ? -0.997 -9.016 9.381 1.00 96.25 100 ASP A O 1
ATOM 756 N N . PRO A 1 101 ? -1.571 -9.924 7.419 1.00 95.81 101 PRO A N 1
ATOM 757 C CA . PRO A 1 101 ? -2.141 -11.128 8.028 1.00 95.81 101 PRO A CA 1
ATOM 758 C C . PRO A 1 101 ? -1.101 -11.995 8.756 1.00 95.81 101 PRO A C 1
ATOM 760 O O . PRO A 1 101 ? -1.467 -12.895 9.515 1.00 95.81 101 PRO A O 1
ATOM 763 N N . PHE A 1 102 ? 0.191 -11.759 8.513 1.00 95.19 102 PHE A N 1
ATOM 764 C CA . PHE A 1 102 ? 1.295 -12.513 9.107 1.00 95.19 102 PHE A CA 1
ATOM 765 C C . PHE A 1 102 ? 2.010 -11.756 10.234 1.00 95.19 102 PHE A C 1
ATOM 767 O O . PHE A 1 102 ? 2.904 -12.331 10.855 1.00 95.19 102 PHE A O 1
ATOM 774 N N . GLN A 1 103 ? 1.575 -10.529 10.548 1.00 94.88 103 GLN A N 1
ATOM 775 C CA . GLN A 1 103 ? 2.166 -9.667 11.576 1.00 94.88 103 GLN A CA 1
ATOM 776 C C . GLN A 1 103 ? 3.675 -9.463 11.364 1.00 94.88 103 GLN A C 1
ATOM 778 O O . GLN A 1 103 ? 4.474 -9.594 12.297 1.00 94.88 103 GLN A O 1
ATOM 783 N N . GLU A 1 104 ? 4.071 -9.205 10.116 1.00 95.56 104 GLU A N 1
ATOM 784 C CA . GLU A 1 104 ? 5.454 -8.930 9.736 1.00 95.56 104 GLU A CA 1
ATOM 785 C C . GLU A 1 104 ? 5.829 -7.495 10.156 1.00 95.56 104 GLU A C 1
ATOM 787 O O . GLU A 1 104 ? 5.236 -6.536 9.664 1.00 95.56 104 GLU A 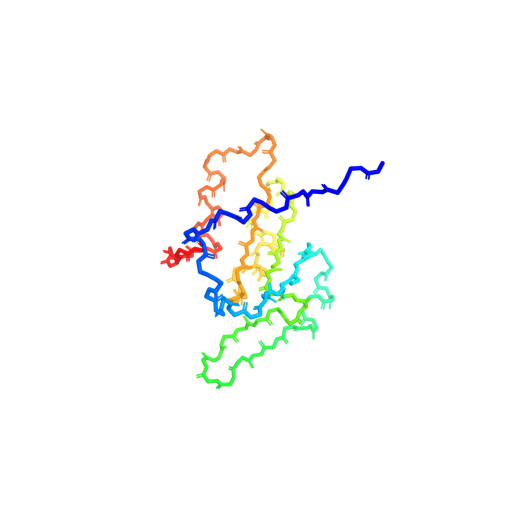O 1
ATOM 792 N N . PRO A 1 105 ? 6.828 -7.297 11.044 1.00 95.38 105 PRO A N 1
ATOM 793 C CA . PRO A 1 105 ? 7.253 -5.953 11.420 1.00 95.38 105 PRO A CA 1
ATOM 794 C C . PRO A 1 105 ? 7.744 -5.157 10.203 1.00 95.38 105 PRO A C 1
ATOM 796 O O . PRO A 1 105 ? 8.673 -5.592 9.517 1.00 95.38 105 PRO A O 1
ATOM 799 N N . GLY A 1 106 ? 7.118 -4.001 9.969 1.00 84.31 106 GLY A N 1
ATOM 800 C CA . GLY A 1 106 ? 7.472 -3.045 8.912 1.00 84.31 106 GLY A CA 1
ATOM 801 C C . GLY A 1 106 ? 8.556 -2.042 9.282 1.00 84.31 106 GLY A C 1
ATOM 802 O O . GLY A 1 106 ? 8.891 -1.911 10.484 1.00 84.31 106 GLY A O 1
#

Secondary structure (DSSP, 8-state):
---------TT-----PPPPP---EEE---HHHHHHTEEE-TTT--EEETT-SEEEEPP-TT-TTSHHHHHHHH--S-EEE---TT--HHHHHHHHHHH-TT----